Protein AF-A0A259STR3-F1 (afdb_monomer_lite)

Radius of gyration: 16.51 Å; chains: 1; bounding box: 33×34×39 Å

pLDDT: mean 96.29, std 4.13, range [66.56, 98.56]

Secondary structure (DSSP, 8-state):
----S-TT---SS-GGG----HHHHHHHHHHTSS---STT-SHHHHHHHHHHHHHH-TT------SSHHHH--

Sequence (73 aa):
MTVLHDKALRGFASDNYSGIHPEVLQAIVEANDGHQIAYGEDQYTERLQEVFRQHFGEGVEAFPVFNGTGANV

Foldseek 3Di:
DDDPDDPPDDDPPDPVVDDDDPVVVVVVVVVPPDDADPDQRGPVSVVVQVVCCVVPNPPDHDDDDDDPVVVVD

Structure (mmCIF, N/CA/C/O backbone):
data_AF-A0A259STR3-F1
#
_entry.id   AF-A0A259STR3-F1
#
loop_
_atom_site.group_PDB
_atom_site.id
_atom_site.type_symbol
_atom_site.label_atom_id
_atom_site.label_alt_id
_atom_site.label_comp_id
_atom_site.label_asym_id
_atom_site.label_entity_id
_atom_site.label_seq_id
_atom_site.pdbx_PDB_ins_code
_atom_site.Cartn_x
_atom_site.Cartn_y
_atom_site.Cartn_z
_atom_site.occupancy
_atom_site.B_iso_or_equiv
_atom_site.auth_seq_id
_atom_site.auth_comp_id
_atom_site.auth_asym_id
_atom_site.auth_atom_id
_atom_site.pdbx_PDB_model_num
ATOM 1 N N . MET A 1 1 ? 9.747 9.572 -22.615 1.00 66.56 1 MET A N 1
ATOM 2 C CA . MET A 1 1 ? 10.528 9.096 -21.452 1.00 66.56 1 MET A CA 1
ATOM 3 C C . MET A 1 1 ? 11.077 7.717 -21.769 1.00 66.56 1 MET A C 1
ATOM 5 O O . MET A 1 1 ? 10.325 6.898 -22.283 1.00 66.56 1 MET A O 1
ATOM 9 N N . THR A 1 2 ? 12.362 7.478 -21.511 1.00 89.25 2 THR A N 1
ATOM 10 C CA . THR A 1 2 ? 13.010 6.179 -21.754 1.00 89.25 2 THR A CA 1
ATOM 11 C C . THR A 1 2 ? 12.915 5.325 -20.495 1.00 89.25 2 THR A C 1
ATOM 13 O O . THR A 1 2 ? 13.187 5.809 -19.400 1.00 89.25 2 THR A O 1
ATOM 16 N N . VAL A 1 3 ? 12.499 4.067 -20.635 1.00 92.94 3 VAL A N 1
ATOM 17 C CA . VAL A 1 3 ? 12.424 3.115 -19.518 1.00 92.94 3 VAL A CA 1
ATOM 18 C C . VAL A 1 3 ? 13.842 2.701 -19.113 1.00 92.94 3 VAL A C 1
ATOM 20 O O . VAL A 1 3 ? 14.645 2.374 -19.981 1.00 92.94 3 VAL A O 1
ATOM 23 N N . LEU A 1 4 ? 14.138 2.712 -17.808 1.00 95.38 4 LEU A N 1
ATOM 24 C CA . LEU A 1 4 ? 15.486 2.461 -17.273 1.00 95.38 4 LEU A CA 1
ATOM 25 C C . LEU A 1 4 ? 15.803 0.980 -16.984 1.00 95.38 4 LEU A C 1
ATOM 27 O O . LEU A 1 4 ? 16.962 0.657 -16.749 1.00 95.38 4 LEU A O 1
ATOM 31 N N . HIS A 1 5 ? 14.809 0.088 -16.973 1.00 93.56 5 HIS A N 1
ATOM 32 C CA . HIS A 1 5 ? 14.975 -1.332 -16.637 1.00 93.56 5 HIS A CA 1
ATOM 33 C C . HIS A 1 5 ? 14.224 -2.254 -17.610 1.00 93.56 5 HIS A C 1
ATOM 35 O O . HIS A 1 5 ? 13.298 -1.828 -18.305 1.00 93.56 5 HIS A O 1
ATOM 41 N N . ASP A 1 6 ? 14.599 -3.535 -17.634 1.00 94.94 6 ASP A N 1
ATOM 42 C CA . ASP A 1 6 ? 13.867 -4.558 -18.380 1.00 94.94 6 ASP A CA 1
ATOM 43 C C . ASP A 1 6 ? 12.538 -4.893 -17.679 1.00 94.94 6 ASP A C 1
ATOM 45 O O . ASP A 1 6 ? 12.511 -5.506 -16.614 1.00 94.94 6 ASP A O 1
ATOM 49 N N . LYS A 1 7 ? 11.417 -4.505 -18.296 1.00 93.19 7 LYS A N 1
ATOM 50 C CA . LYS A 1 7 ? 10.059 -4.762 -17.784 1.00 93.19 7 LYS A CA 1
ATOM 51 C C . LYS A 1 7 ? 9.649 -6.238 -17.855 1.00 93.19 7 LYS A C 1
ATOM 53 O O . LYS A 1 7 ? 8.687 -6.635 -17.189 1.00 93.19 7 LYS A O 1
ATOM 58 N N . ALA A 1 8 ? 10.338 -7.043 -18.662 1.00 94.12 8 ALA A N 1
ATOM 59 C CA . ALA A 1 8 ? 10.108 -8.479 -18.771 1.00 94.12 8 ALA A CA 1
ATOM 60 C C . ALA A 1 8 ? 10.896 -9.282 -17.729 1.00 94.12 8 ALA A C 1
ATOM 62 O O . ALA A 1 8 ? 10.599 -10.462 -17.540 1.00 94.12 8 ALA A O 1
ATOM 63 N N . LEU A 1 9 ? 11.844 -8.660 -17.017 1.00 95.00 9 LEU A N 1
ATOM 64 C CA . LEU A 1 9 ? 12.617 -9.340 -15.988 1.00 95.00 9 LEU A CA 1
ATOM 65 C C . LEU A 1 9 ? 11.680 -9.920 -14.920 1.00 95.00 9 LEU A C 1
ATOM 67 O O . LEU A 1 9 ? 10.844 -9.222 -14.338 1.00 95.00 9 LEU A O 1
ATOM 71 N N . ARG A 1 10 ? 11.823 -11.220 -14.672 1.00 95.25 10 ARG A N 1
ATOM 72 C CA . ARG A 1 10 ? 11.186 -11.947 -13.573 1.00 95.25 10 ARG A CA 1
ATOM 73 C C . ARG A 1 10 ? 12.273 -12.721 -12.844 1.00 95.25 10 ARG A C 1
ATOM 75 O O . ARG A 1 10 ? 13.076 -13.402 -13.476 1.00 95.25 10 ARG A O 1
ATOM 82 N N . GLY A 1 11 ? 12.311 -12.580 -11.525 1.00 93.50 11 GLY A N 1
ATOM 83 C CA . GLY A 1 11 ? 13.240 -13.291 -10.654 1.00 93.50 11 GLY A CA 1
ATOM 84 C C . GLY A 1 11 ? 12.491 -14.219 -9.706 1.00 93.50 11 GLY A C 1
ATOM 85 O O . GLY A 1 11 ? 11.328 -13.988 -9.399 1.00 93.50 11 GLY A O 1
ATOM 86 N N . PHE A 1 12 ? 13.184 -15.246 -9.219 1.00 96.38 12 PHE A N 1
ATOM 87 C CA . PHE A 1 12 ? 12.680 -16.174 -8.197 1.00 96.38 12 PHE A CA 1
ATOM 88 C C . PHE A 1 12 ? 13.352 -15.957 -6.830 1.00 96.38 12 PHE A C 1
ATOM 90 O O . PHE A 1 12 ? 13.313 -16.834 -5.976 1.00 96.38 12 PHE A O 1
ATOM 97 N N . ALA A 1 13 ? 14.014 -14.811 -6.633 1.00 97.31 13 ALA A N 1
ATOM 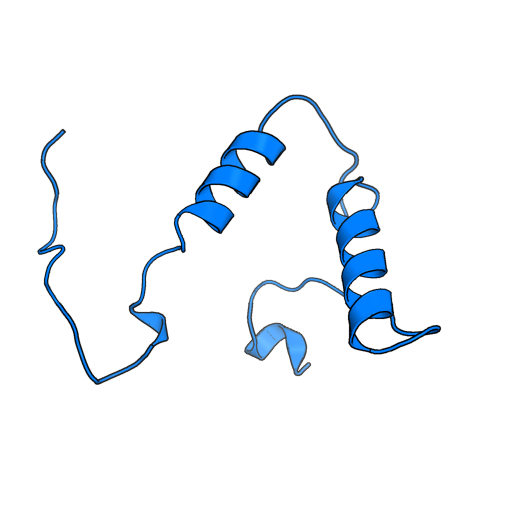98 C CA . ALA A 1 13 ? 14.711 -14.493 -5.387 1.00 97.31 13 ALA A CA 1
ATOM 99 C C . ALA A 1 13 ? 13.745 -14.017 -4.292 1.00 97.31 13 ALA A C 1
ATOM 101 O O . ALA A 1 13 ? 13.775 -14.534 -3.180 1.00 97.31 13 ALA A O 1
ATOM 102 N N . SER A 1 14 ? 12.890 -13.040 -4.604 1.00 97.19 14 SER A N 1
ATOM 103 C CA . SER A 1 14 ? 11.849 -12.548 -3.703 1.00 97.19 14 SER A CA 1
ATOM 104 C C . SER A 1 14 ? 10.734 -11.868 -4.493 1.00 97.19 14 SER A C 1
ATOM 106 O O . SER A 1 14 ? 10.966 -11.265 -5.543 1.00 97.19 14 SER A O 1
ATOM 108 N N . ASP A 1 15 ? 9.522 -11.964 -3.964 1.00 96.38 15 ASP A N 1
ATOM 109 C CA . ASP A 1 15 ? 8.335 -11.237 -4.401 1.00 96.38 15 ASP A CA 1
ATOM 110 C C . ASP A 1 15 ? 8.410 -9.730 -4.112 1.00 96.38 15 ASP A C 1
ATOM 112 O O . ASP A 1 15 ? 7.785 -8.952 -4.829 1.00 96.38 15 ASP A O 1
ATOM 116 N N . ASN A 1 16 ? 9.228 -9.278 -3.156 1.00 95.56 16 ASN A N 1
ATOM 117 C CA . ASN A 1 16 ? 9.418 -7.849 -2.877 1.00 95.56 16 ASN A CA 1
ATOM 118 C C . ASN A 1 16 ? 10.158 -7.085 -3.996 1.00 95.56 16 ASN A C 1
ATOM 120 O O . ASN A 1 16 ? 10.307 -5.867 -3.915 1.00 95.56 16 ASN A O 1
ATOM 124 N N . TYR A 1 17 ? 10.598 -7.779 -5.053 1.00 95.94 17 TYR A N 1
ATOM 125 C CA . TYR A 1 17 ? 11.109 -7.165 -6.285 1.00 95.94 17 TYR A CA 1
ATOM 126 C C . TYR A 1 17 ? 9.985 -6.746 -7.245 1.00 95.94 17 TYR A C 1
ATOM 128 O O . TYR A 1 17 ? 10.243 -6.074 -8.245 1.00 95.94 17 TYR A O 1
ATOM 136 N N . SER A 1 18 ? 8.744 -7.153 -6.968 1.00 95.19 18 SER A N 1
ATOM 137 C CA . SER A 1 18 ? 7.563 -6.772 -7.743 1.00 95.19 18 SER A CA 1
ATOM 138 C C . SER A 1 18 ? 7.299 -5.270 -7.644 1.00 95.19 18 SER A C 1
ATOM 140 O O . SER A 1 18 ? 7.455 -4.665 -6.586 1.00 95.19 18 SER A O 1
ATOM 142 N N . GLY A 1 19 ? 6.842 -4.669 -8.741 1.00 95.00 19 GLY A N 1
ATOM 143 C CA . GLY A 1 19 ? 6.306 -3.309 -8.721 1.00 95.00 19 GLY A CA 1
ATOM 144 C C . GLY A 1 19 ? 4.892 -3.236 -8.135 1.00 95.00 19 GLY A C 1
ATOM 145 O O . GLY A 1 19 ? 4.271 -4.246 -7.810 1.00 95.00 19 GLY A O 1
ATOM 146 N N . ILE A 1 20 ? 4.362 -2.016 -8.056 1.00 97.44 20 ILE A N 1
ATOM 147 C CA . ILE A 1 20 ? 2.980 -1.739 -7.649 1.00 97.44 20 ILE A CA 1
ATOM 148 C C . ILE A 1 20 ? 1.965 -2.300 -8.664 1.00 97.44 20 ILE A C 1
ATOM 150 O O . ILE A 1 20 ? 2.159 -2.188 -9.877 1.00 97.44 20 ILE A O 1
ATOM 154 N N . HIS A 1 21 ? 0.867 -2.886 -8.178 1.00 97.94 21 HIS A N 1
ATOM 155 C CA . HIS A 1 21 ? -0.243 -3.317 -9.034 1.00 97.94 21 HIS A CA 1
ATOM 156 C C . HIS A 1 21 ? -0.944 -2.095 -9.668 1.00 97.94 21 HIS A C 1
ATOM 158 O O . HIS A 1 21 ? -1.144 -1.103 -8.961 1.00 97.94 21 HIS A O 1
ATOM 164 N N . PRO A 1 22 ? -1.365 -2.132 -10.952 1.00 98.00 22 PRO A N 1
ATOM 165 C CA . PRO A 1 22 ? -1.952 -0.968 -11.623 1.00 98.00 22 PRO A CA 1
ATOM 166 C C . PRO A 1 22 ? -3.146 -0.345 -10.890 1.00 98.00 22 PRO A C 1
ATOM 168 O O . PRO A 1 22 ? -3.222 0.873 -10.787 1.00 98.00 22 PRO A O 1
ATOM 171 N N . GLU A 1 23 ? -4.037 -1.164 -10.328 1.00 98.56 23 GLU A N 1
ATOM 172 C CA . GLU A 1 23 ? -5.202 -0.677 -9.569 1.00 98.56 23 GLU A CA 1
ATOM 173 C C . GLU A 1 23 ? -4.802 0.044 -8.273 1.00 98.56 23 GLU A C 1
ATOM 175 O O . GLU A 1 23 ? -5.417 1.039 -7.906 1.00 98.56 23 GLU A O 1
ATOM 180 N N . VAL A 1 24 ? -3.728 -0.400 -7.612 1.00 98.06 24 VAL A N 1
ATOM 181 C CA . VAL A 1 24 ? -3.212 0.266 -6.405 1.00 98.06 24 VAL A CA 1
ATOM 182 C C . VAL A 1 24 ? -2.575 1.604 -6.778 1.00 98.06 24 VAL A C 1
ATOM 184 O O . VAL A 1 24 ? -2.784 2.598 -6.089 1.00 98.06 24 VAL A O 1
ATOM 187 N N . LEU A 1 25 ? -1.836 1.660 -7.892 1.00 98.38 25 LEU A N 1
ATOM 188 C CA . LEU A 1 25 ? -1.279 2.921 -8.385 1.00 98.38 25 LEU A CA 1
ATOM 189 C C . LEU A 1 25 ? -2.388 3.915 -8.758 1.00 98.38 25 LEU A C 1
ATOM 191 O O . LEU A 1 25 ? -2.274 5.096 -8.445 1.00 98.38 25 LEU A O 1
ATOM 195 N N . GLN A 1 26 ? -3.462 3.435 -9.384 1.00 98.44 26 GLN A N 1
ATOM 196 C CA . GLN A 1 26 ? -4.619 4.253 -9.732 1.00 98.44 26 GLN A CA 1
ATOM 197 C C . GLN A 1 26 ? -5.335 4.795 -8.483 1.00 98.44 26 GLN A C 1
ATOM 199 O O . GLN A 1 26 ? -5.629 5.986 -8.435 1.00 98.44 26 GLN A O 1
ATOM 204 N N . ALA A 1 27 ? -5.514 3.979 -7.439 1.00 98.06 27 ALA A N 1
ATOM 205 C CA . ALA A 1 27 ? -6.086 4.434 -6.170 1.00 98.06 27 ALA A CA 1
ATOM 206 C C . ALA A 1 27 ? -5.243 5.538 -5.501 1.00 98.06 27 ALA A C 1
ATOM 208 O O . ALA A 1 27 ? -5.793 6.483 -4.944 1.00 98.06 27 ALA A O 1
ATOM 209 N N . ILE A 1 28 ? -3.907 5.469 -5.599 1.00 97.94 28 ILE A N 1
ATOM 210 C CA . ILE A 1 28 ? -3.021 6.545 -5.118 1.00 97.94 28 ILE A CA 1
ATOM 211 C C . ILE A 1 28 ? -3.225 7.827 -5.933 1.00 97.94 28 ILE A C 1
ATOM 213 O O . ILE A 1 28 ? -3.254 8.912 -5.360 1.00 97.94 28 ILE A O 1
ATOM 217 N N . VAL A 1 29 ? -3.364 7.719 -7.259 1.00 98.19 29 VAL A N 1
ATOM 218 C CA . VAL A 1 29 ? -3.632 8.878 -8.128 1.00 98.19 29 VAL A CA 1
ATOM 219 C C . VAL A 1 29 ? -4.959 9.543 -7.760 1.00 98.19 29 VAL A C 1
ATOM 221 O O . VAL A 1 29 ? -5.011 10.766 -7.686 1.00 98.19 29 VAL A O 1
ATOM 224 N N . GLU A 1 30 ? -6.002 8.760 -7.491 1.00 97.19 30 GLU A N 1
ATOM 225 C CA . GLU A 1 30 ? -7.312 9.261 -7.051 1.00 97.19 30 GLU A CA 1
ATOM 226 C C . GLU A 1 30 ? -7.245 9.913 -5.664 1.00 97.19 30 GLU A C 1
ATOM 228 O O . GLU A 1 30 ? -7.778 11.004 -5.468 1.00 97.19 30 GLU A O 1
ATOM 233 N N . ALA A 1 31 ? -6.521 9.300 -4.723 1.00 97.25 31 ALA A N 1
ATOM 234 C CA . ALA A 1 31 ? -6.313 9.846 -3.383 1.00 97.25 31 ALA A CA 1
ATOM 235 C C . ALA A 1 31 ? -5.465 11.125 -3.351 1.00 97.25 31 ALA A C 1
ATOM 237 O O . ALA A 1 31 ? -5.498 11.859 -2.366 1.00 97.25 31 ALA A O 1
ATOM 238 N N . ASN A 1 32 ? -4.710 11.401 -4.415 1.00 97.31 32 ASN A N 1
ATOM 239 C CA . ASN A 1 32 ? -3.845 12.572 -4.528 1.00 97.31 32 ASN A CA 1
ATOM 240 C C . ASN A 1 32 ? -4.592 13.856 -4.953 1.00 97.31 32 ASN A C 1
ATOM 242 O O . ASN A 1 32 ? -3.952 14.890 -5.150 1.00 97.31 32 ASN A O 1
ATOM 246 N N . ASP A 1 33 ? -5.915 13.816 -5.120 1.00 95.25 33 ASP A N 1
ATOM 247 C CA . ASP A 1 33 ? -6.727 15.008 -5.384 1.00 95.25 33 ASP A CA 1
ATOM 248 C C . ASP A 1 33 ? -7.375 15.567 -4.101 1.00 95.25 33 ASP A C 1
ATOM 250 O O . ASP A 1 33 ? -7.773 14.833 -3.195 1.00 95.25 33 ASP A O 1
ATOM 254 N N . GLY A 1 34 ? -7.506 16.893 -4.028 1.00 95.31 34 GLY A N 1
ATOM 255 C CA . GLY A 1 34 ? -8.091 17.595 -2.883 1.00 95.31 34 GLY A CA 1
ATOM 256 C C . GLY A 1 34 ? -7.278 17.522 -1.578 1.00 95.31 34 GLY A C 1
ATOM 257 O O . GLY A 1 34 ? -6.050 17.439 -1.572 1.00 95.31 34 GLY A O 1
ATOM 258 N N . HIS A 1 35 ? -7.980 17.633 -0.446 1.00 96.94 35 HIS A N 1
ATOM 259 C CA . HIS A 1 35 ? -7.394 17.620 0.897 1.00 96.94 35 HIS A CA 1
ATOM 260 C C . HIS A 1 35 ? -8.184 16.690 1.820 1.00 96.94 35 HIS A C 1
ATOM 262 O O . HIS A 1 35 ? -9.412 16.655 1.772 1.00 96.94 35 HIS A O 1
ATOM 268 N N . GLN A 1 36 ? -7.470 15.979 2.688 1.00 97.62 36 GLN A N 1
ATOM 269 C CA . GLN A 1 36 ? -8.015 15.107 3.728 1.00 97.62 36 GLN A CA 1
ATOM 270 C C . GLN A 1 36 ? -7.283 15.375 5.050 1.00 97.62 36 GLN A C 1
ATOM 272 O O . GLN A 1 36 ? -6.192 15.955 5.055 1.00 97.62 36 GLN A O 1
ATOM 277 N N . ILE A 1 37 ? -7.889 14.978 6.170 1.00 97.81 37 ILE A N 1
ATOM 278 C CA . ILE A 1 37 ? -7.280 15.115 7.498 1.00 97.81 37 ILE A CA 1
ATOM 279 C C . ILE A 1 37 ? -6.120 14.116 7.626 1.00 97.81 37 ILE A C 1
ATOM 281 O O . ILE A 1 37 ? -6.147 13.029 7.060 1.00 97.81 37 ILE A O 1
ATOM 285 N N . ALA A 1 38 ? -5.063 14.503 8.335 1.00 97.44 38 ALA A N 1
ATOM 286 C CA . ALA A 1 38 ? -3.900 13.649 8.545 1.00 97.44 38 ALA A CA 1
ATOM 287 C C . ALA A 1 38 ? -4.139 12.589 9.640 1.00 97.44 38 ALA A C 1
ATOM 289 O O . ALA A 1 38 ? -5.115 12.637 10.380 1.00 97.44 38 ALA A O 1
ATOM 290 N N . TYR A 1 39 ? -3.181 11.667 9.779 1.00 97.44 39 TYR A N 1
ATOM 291 C CA . TYR A 1 39 ? -3.091 10.716 10.897 1.00 97.44 39 TYR A CA 1
ATOM 292 C C . TYR A 1 39 ? -4.289 9.761 11.061 1.00 97.44 39 TYR A C 1
ATOM 294 O O . TYR A 1 39 ? -4.572 9.316 12.169 1.00 97.44 39 TYR A O 1
ATOM 302 N N . GLY A 1 40 ? -4.934 9.386 9.953 1.00 97.00 40 GLY A N 1
ATOM 303 C CA . GLY A 1 40 ? -5.951 8.331 9.918 1.00 97.00 40 GLY A CA 1
ATOM 304 C C . GLY A 1 40 ? -7.391 8.809 10.102 1.00 97.00 40 GLY A C 1
ATOM 305 O O . GLY A 1 40 ? -8.303 7.990 10.124 1.00 97.00 40 GLY A O 1
ATOM 306 N N . GLU A 1 41 ? -7.613 10.119 10.198 1.00 98.00 41 GLU A N 1
ATOM 307 C CA . GLU A 1 41 ? -8.952 10.724 10.253 1.00 98.00 41 GLU A CA 1
ATOM 308 C C . GLU A 1 41 ? -9.524 11.026 8.848 1.00 98.00 41 GLU A C 1
ATOM 310 O O . GLU A 1 41 ? -10.417 11.858 8.685 1.00 98.00 41 GLU A O 1
ATOM 315 N N . ASP A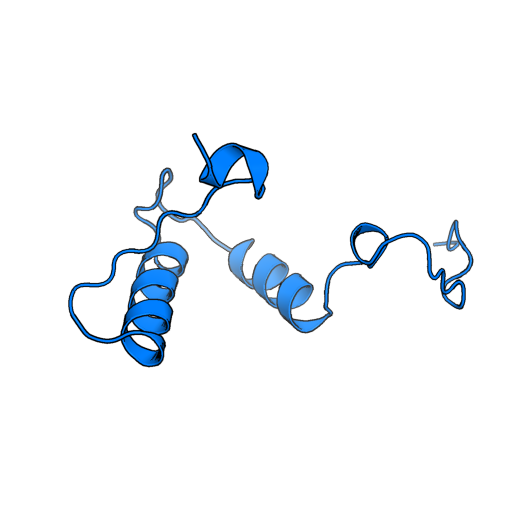 1 42 ? -8.990 10.379 7.811 1.00 97.94 42 ASP A N 1
ATOM 316 C CA . ASP A 1 42 ? -9.414 10.517 6.418 1.00 97.94 42 ASP A CA 1
ATOM 317 C C . ASP A 1 42 ? -10.380 9.408 5.962 1.00 97.94 42 ASP A C 1
ATOM 319 O O . ASP A 1 42 ? -10.472 8.326 6.550 1.00 97.94 42 ASP A O 1
ATOM 323 N N . GLN A 1 43 ? -11.071 9.663 4.847 1.00 97.75 43 GLN A N 1
ATOM 324 C CA .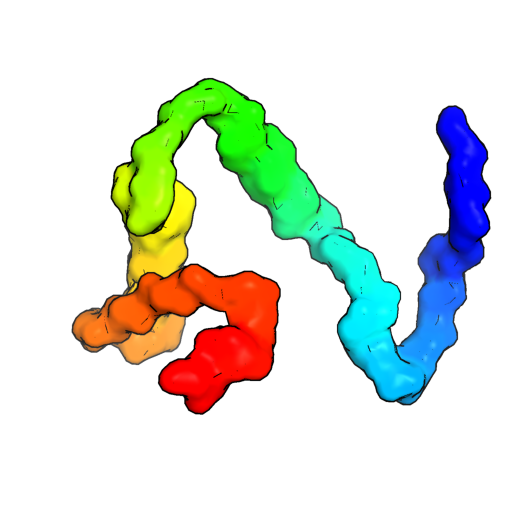 GLN A 1 43 ? -12.062 8.738 4.285 1.00 97.75 43 GLN A CA 1
ATOM 325 C C . GLN A 1 43 ? -11.466 7.408 3.795 1.00 97.75 43 GLN A C 1
ATOM 327 O O . GLN A 1 43 ? -12.161 6.390 3.785 1.00 97.75 43 GLN A O 1
ATOM 332 N N . TYR A 1 44 ? -10.194 7.376 3.388 1.00 97.88 44 TYR A N 1
ATOM 333 C CA . TYR A 1 44 ? -9.554 6.137 2.938 1.00 97.88 44 TYR A CA 1
ATOM 334 C C . TYR A 1 44 ? -9.242 5.228 4.129 1.00 97.88 44 TYR A C 1
ATOM 336 O O . TYR A 1 44 ? -9.437 4.012 4.044 1.00 97.88 44 TYR A O 1
ATOM 344 N N . THR A 1 45 ? -8.831 5.811 5.256 1.00 98.12 45 THR A N 1
ATOM 345 C CA . THR A 1 45 ? -8.635 5.079 6.512 1.00 98.12 45 THR A CA 1
ATOM 346 C C . THR A 1 45 ? -9.960 4.562 7.079 1.00 98.12 45 THR A C 1
ATOM 348 O O . THR A 1 45 ? -10.013 3.419 7.536 1.00 98.12 45 THR A O 1
ATOM 351 N N . GLU A 1 46 ? -11.056 5.320 6.982 1.00 98.31 46 GLU A N 1
ATOM 352 C CA . GLU A 1 46 ? -12.394 4.817 7.334 1.00 98.31 46 GLU A CA 1
ATOM 353 C C . GLU A 1 46 ? -12.798 3.631 6.441 1.00 98.31 46 GLU A C 1
ATOM 355 O O . GLU A 1 46 ? -13.195 2.572 6.942 1.00 98.31 46 GLU A O 1
ATOM 360 N N . ARG A 1 47 ? -12.599 3.754 5.120 1.00 98.38 47 ARG A N 1
ATOM 361 C CA . ARG A 1 47 ? -12.882 2.675 4.165 1.00 98.38 47 ARG A CA 1
ATOM 362 C C . ARG A 1 47 ? -12.058 1.416 4.447 1.00 98.38 47 ARG A C 1
ATOM 364 O O . ARG A 1 47 ? -12.576 0.308 4.296 1.00 98.38 47 ARG A O 1
ATOM 371 N N . LEU A 1 48 ? -10.806 1.557 4.886 1.00 98.31 48 LEU A N 1
ATOM 372 C CA . LEU A 1 48 ? -9.972 0.431 5.314 1.00 98.31 48 LEU A CA 1
ATOM 373 C C . LEU A 1 48 ? -10.641 -0.355 6.452 1.00 98.31 48 LEU A C 1
ATOM 375 O O . LEU A 1 48 ? -10.689 -1.585 6.385 1.00 98.31 48 LEU A O 1
ATOM 379 N N . GLN A 1 49 ? -11.209 0.331 7.451 1.00 98.56 49 GLN A N 1
ATOM 380 C CA . GLN A 1 49 ? -11.915 -0.334 8.553 1.00 98.56 49 GLN A CA 1
ATOM 381 C C . GLN A 1 49 ? -13.115 -1.138 8.053 1.00 98.56 49 GLN A C 1
ATOM 383 O O . GLN A 1 49 ? -13.333 -2.273 8.474 1.00 98.56 49 GLN A O 1
ATOM 388 N N . GLU A 1 50 ? -13.897 -0.567 7.136 1.00 98.38 50 GLU A N 1
ATOM 389 C CA . GLU A 1 50 ? -15.052 -1.250 6.554 1.00 98.38 50 GLU A CA 1
ATOM 390 C C . GLU A 1 50 ? -14.650 -2.518 5.801 1.00 98.38 50 GLU A C 1
ATOM 392 O O . GLU A 1 50 ? -15.277 -3.560 5.979 1.00 98.38 50 GLU A O 1
ATOM 397 N N . VAL A 1 51 ? -13.604 -2.446 4.973 1.00 98.38 51 VAL A N 1
ATOM 398 C CA . VAL A 1 51 ? -13.092 -3.597 4.215 1.00 98.38 51 VAL A CA 1
ATOM 399 C C 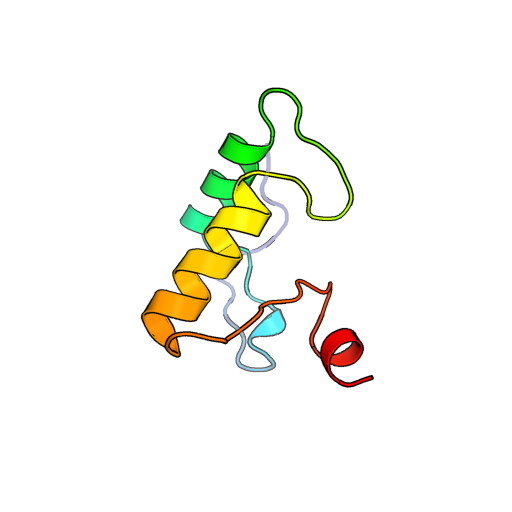. VAL A 1 51 ? -12.610 -4.695 5.164 1.00 98.38 51 VAL A C 1
ATOM 401 O O . VAL A 1 51 ? -12.923 -5.869 4.965 1.00 98.38 51 VAL A O 1
ATOM 404 N N . PHE A 1 52 ? -11.903 -4.330 6.236 1.00 98.50 52 PHE A N 1
ATOM 405 C CA . PHE A 1 52 ? -11.463 -5.299 7.239 1.00 98.50 52 PHE A CA 1
ATOM 406 C C . PHE A 1 52 ? -12.641 -5.950 7.965 1.00 98.50 52 PHE A C 1
ATOM 408 O O . PHE A 1 52 ? -12.671 -7.175 8.073 1.00 98.50 52 PHE A O 1
ATOM 415 N N . ARG A 1 53 ? -13.656 -5.180 8.373 1.00 98.56 53 ARG A N 1
ATOM 416 C CA . ARG A 1 53 ? -14.884 -5.748 8.954 1.00 98.56 53 ARG A CA 1
ATOM 417 C C . ARG A 1 53 ? -15.619 -6.672 7.980 1.00 98.56 53 ARG A C 1
ATOM 419 O O . ARG A 1 53 ? -16.095 -7.726 8.390 1.00 98.56 53 ARG A O 1
ATOM 426 N N . GLN A 1 54 ? -15.661 -6.339 6.687 1.00 98.50 54 GLN A N 1
ATOM 427 C CA . GLN A 1 54 ? -16.264 -7.194 5.654 1.00 98.50 54 GLN A CA 1
ATOM 428 C C . GLN A 1 54 ? -15.552 -8.547 5.515 1.00 98.50 54 GLN A C 1
ATOM 430 O O . GLN A 1 54 ? -16.209 -9.561 5.283 1.00 98.50 54 GLN A O 1
ATOM 435 N N . HIS A 1 55 ? -14.225 -8.578 5.647 1.00 98.50 55 HIS A N 1
ATOM 436 C CA . HIS A 1 55 ? -13.447 -9.808 5.493 1.00 98.50 55 HIS A CA 1
ATOM 437 C C . HIS A 1 55 ? -13.311 -10.626 6.780 1.00 98.50 55 HIS A C 1
ATOM 439 O O . HIS A 1 55 ? -13.304 -11.855 6.714 1.00 98.50 55 HIS A O 1
ATOM 445 N N . PHE A 1 56 ? -13.194 -9.965 7.933 1.00 98.12 56 PHE A N 1
ATOM 446 C CA . PHE A 1 56 ? -12.8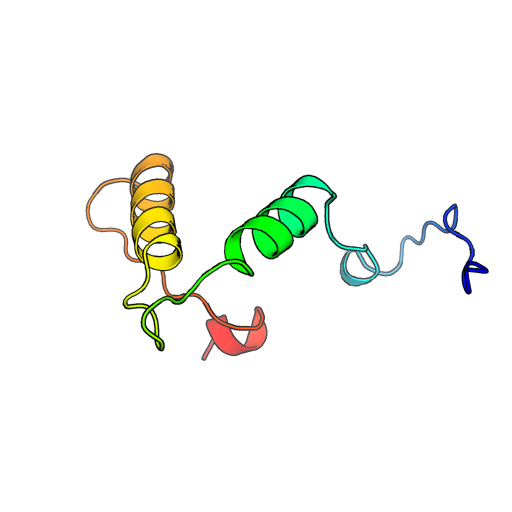24 -10.601 9.200 1.00 98.12 56 PHE A CA 1
ATOM 447 C C . PHE A 1 56 ? -13.922 -10.553 10.272 1.00 98.12 56 PHE A C 1
ATOM 449 O O . PHE A 1 56 ? -13.805 -11.243 11.284 1.00 98.12 56 PHE A O 1
ATOM 456 N N . GLY A 1 57 ? -15.005 -9.808 10.038 1.00 97.62 57 GLY A N 1
ATOM 457 C CA . GLY A 1 57 ? -16.146 -9.685 10.941 1.00 97.62 57 GLY A CA 1
ATOM 458 C C . GLY A 1 57 ? -16.136 -8.421 11.802 1.00 97.62 57 GLY A C 1
ATOM 459 O O . GLY A 1 57 ? -15.192 -7.630 11.810 1.00 97.62 57 GLY A O 1
ATOM 460 N N . GLU A 1 58 ? -17.237 -8.228 12.527 1.00 96.50 58 GLU A N 1
ATOM 461 C CA . GLU A 1 58 ? -17.424 -7.088 13.425 1.00 96.50 58 GLU A CA 1
ATOM 462 C C . GLU A 1 58 ? -16.401 -7.073 14.570 1.00 96.50 58 GLU A C 1
ATOM 464 O O . GLU A 1 58 ? -15.989 -8.117 15.074 1.00 96.50 58 GLU A O 1
ATOM 469 N N . GLY A 1 59 ? -16.019 -5.870 15.004 1.00 96.00 59 GLY A N 1
ATOM 470 C CA . GLY A 1 59 ? -15.062 -5.658 16.096 1.00 96.00 59 GLY A CA 1
ATOM 471 C C . GLY A 1 59 ? -13.584 -5.719 15.697 1.00 96.00 59 GLY A C 1
ATOM 472 O O . GLY A 1 59 ? -12.732 -5.502 16.552 1.00 96.00 59 GLY A O 1
ATOM 473 N N . VAL A 1 60 ? -13.264 -5.982 14.425 1.00 97.94 60 VAL A N 1
ATOM 474 C CA . VAL A 1 60 ? -11.894 -5.847 13.907 1.00 97.94 60 VAL A CA 1
ATOM 475 C C . VAL A 1 60 ? -11.552 -4.380 13.665 1.00 97.94 60 VAL A C 1
ATOM 477 O O . VAL A 1 60 ? -12.350 -3.626 13.106 1.00 97.94 60 VAL A O 1
ATOM 480 N N . GLU A 1 61 ? -10.327 -4.020 14.039 1.00 97.81 61 GLU A N 1
ATOM 481 C CA . GLU A 1 61 ? -9.715 -2.718 13.790 1.00 97.81 61 GLU A CA 1
ATOM 482 C C . GLU A 1 61 ? -8.426 -2.903 12.980 1.00 97.81 61 GLU A C 1
ATOM 484 O O . GLU A 1 61 ? -7.634 -3.814 13.236 1.00 97.81 61 GLU A O 1
ATOM 489 N N . ALA A 1 62 ? -8.221 -2.044 11.985 1.00 97.75 62 ALA A N 1
ATOM 490 C CA . ALA A 1 62 ? -7.047 -2.046 11.123 1.00 97.75 62 ALA A CA 1
ATOM 491 C C . ALA A 1 62 ? -6.155 -0.836 11.419 1.00 97.75 62 ALA A C 1
ATOM 493 O O . ALA A 1 62 ? -6.621 0.300 11.445 1.00 97.75 62 ALA A O 1
ATOM 494 N N . PHE A 1 63 ? -4.852 -1.063 11.572 1.00 97.19 63 PHE A N 1
ATOM 495 C CA . PHE A 1 63 ? -3.875 -0.002 11.818 1.00 97.19 63 PHE A CA 1
ATOM 496 C C . PHE A 1 63 ? -2.829 -0.023 10.696 1.00 97.19 63 PHE A C 1
ATOM 498 O O . PHE A 1 63 ? -1.966 -0.906 10.689 1.00 97.19 63 PHE A O 1
ATOM 505 N N . PRO A 1 64 ? -2.912 0.880 9.699 1.00 96.75 64 PRO A N 1
ATOM 506 C CA . PRO A 1 64 ? -1.966 0.889 8.593 1.00 96.75 64 PRO A CA 1
ATOM 507 C C . PRO A 1 64 ? -0.575 1.309 9.081 1.00 96.75 64 PRO A C 1
ATOM 509 O O . PRO A 1 64 ? -0.398 2.348 9.714 1.00 96.75 64 PRO A O 1
ATOM 512 N N . VAL A 1 65 ? 0.427 0.499 8.747 1.00 97.62 65 VAL A N 1
ATOM 513 C CA . VAL A 1 65 ? 1.844 0.732 9.056 1.00 97.62 65 VAL A CA 1
ATOM 514 C C . VAL A 1 65 ? 2.691 0.536 7.802 1.00 97.62 65 VAL A C 1
ATOM 516 O O . VAL A 1 65 ? 2.273 -0.114 6.846 1.00 97.62 65 VAL A O 1
ATOM 519 N N . PHE A 1 66 ? 3.900 1.097 7.789 1.00 97.00 66 PHE A N 1
ATOM 520 C CA . PHE A 1 66 ? 4.710 1.167 6.569 1.00 97.00 66 PHE A CA 1
ATOM 521 C C . PHE A 1 66 ? 5.199 -0.183 6.034 1.00 97.00 66 PHE A C 1
ATOM 523 O O . PHE A 1 66 ? 5.382 -0.327 4.827 1.00 97.00 66 PHE A O 1
ATOM 530 N N . ASN A 1 67 ? 5.491 -1.153 6.902 1.00 97.19 67 ASN A N 1
ATOM 531 C CA . ASN A 1 67 ? 6.021 -2.450 6.485 1.00 97.19 67 ASN A CA 1
ATOM 532 C C . ASN A 1 67 ? 5.719 -3.547 7.516 1.00 97.19 67 ASN A C 1
ATOM 534 O O . ASN A 1 67 ? 5.269 -3.272 8.627 1.00 97.19 67 ASN A O 1
ATOM 538 N N . GLY A 1 68 ? 6.013 -4.798 7.148 1.00 96.50 68 GLY A N 1
ATOM 539 C CA . GLY A 1 68 ? 5.775 -5.955 8.015 1.00 96.50 68 GLY A CA 1
ATOM 540 C C . GLY A 1 68 ? 6.599 -5.955 9.306 1.00 96.50 68 GLY A C 1
ATOM 541 O O . GLY A 1 68 ? 6.117 -6.419 10.330 1.00 96.50 68 GLY A O 1
ATOM 542 N N . THR A 1 69 ? 7.813 -5.396 9.305 1.00 96.62 69 THR A N 1
ATOM 543 C CA . THR A 1 69 ? 8.619 -5.296 10.534 1.00 96.62 69 THR A CA 1
ATOM 544 C C . THR A 1 69 ? 7.984 -4.339 11.540 1.00 96.62 69 THR A C 1
ATOM 546 O O . THR A 1 69 ? 7.928 -4.661 12.721 1.00 96.62 69 THR A O 1
ATOM 549 N N . GLY A 1 70 ? 7.473 -3.196 11.078 1.00 95.44 70 GLY A N 1
ATOM 550 C CA . GLY A 1 70 ? 6.772 -2.220 11.910 1.00 95.44 70 GLY A CA 1
ATOM 551 C C . GLY A 1 70 ? 5.419 -2.713 12.422 1.00 95.44 70 GLY A C 1
ATOM 552 O O . GLY A 1 70 ? 4.951 -2.204 13.425 1.00 95.44 70 GLY A O 1
ATOM 553 N N . ALA A 1 71 ? 4.813 -3.709 11.770 1.00 97.56 71 ALA A N 1
ATOM 554 C CA . ALA A 1 71 ? 3.588 -4.350 12.252 1.00 97.56 71 ALA A CA 1
ATOM 555 C C . ALA A 1 71 ? 3.825 -5.334 13.413 1.00 97.56 71 ALA A C 1
ATOM 557 O O . ALA A 1 71 ? 2.890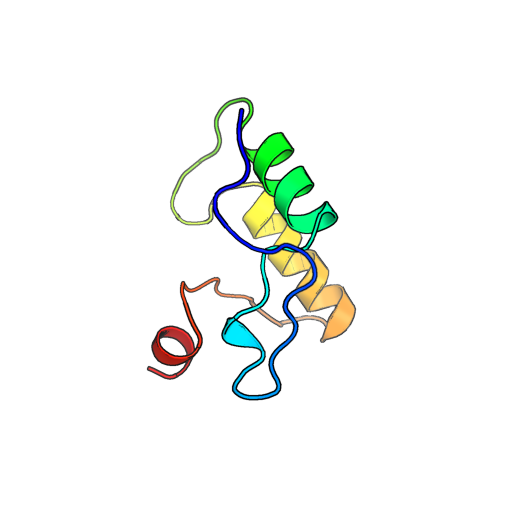 -5.657 14.136 1.00 97.56 71 ALA A O 1
ATOM 558 N N . ASN A 1 72 ? 5.049 -5.856 13.564 1.00 96.81 72 ASN A N 1
ATOM 559 C CA . ASN A 1 72 ? 5.365 -6.903 14.543 1.00 96.81 72 ASN A CA 1
ATOM 560 C C . ASN A 1 72 ? 5.766 -6.372 15.931 1.00 96.81 72 ASN A C 1
ATOM 562 O O . ASN A 1 72 ? 5.911 -7.179 16.851 1.00 96.81 72 ASN A O 1
ATOM 566 N N . VAL A 1 73 ? 6.026 -5.069 16.065 1.00 84.62 73 VAL A N 1
ATOM 567 C CA . VAL A 1 73 ? 6.525 -4.414 17.290 1.00 84.62 73 VAL A CA 1
ATOM 568 C C . VAL A 1 73 ? 5.480 -3.483 17.876 1.00 84.62 73 VAL A C 1
ATOM 570 O O . VAL A 1 73 ? 5.449 -3.397 19.122 1.00 84.62 73 VAL A O 1
#